Protein AF-A0A441YGI6-F1 (afdb_monomer)

Mean predicted aligned error: 10.47 Å

Foldseek 3Di:
DPVVVCVVPVVVVVVVVVVVVVVVVCVVVVVVVVVVVVVVPFDFPVNVVVVCVVPPFAEDEDEAEAEDPDPRTDGPVNVVCCVPVVYDYPHYHYHD

Sequence (96 aa):
ANIVKVFEGGWASLAIAAVIVMTMWTWIRGTRYLFDKTRRNEIPLDSLAGNLLKRKPQLMSGTAVFLTSDPASAPTALMHSLKHYKVLHEQNVILS

Structure (mmCIF, N/CA/C/O backbone):
data_AF-A0A441YGI6-F1
#
_entry.id   AF-A0A441YGI6-F1
#
loop_
_atom_site.group_PDB
_atom_site.id
_atom_site.type_symbol
_atom_site.label_atom_id
_atom_site.label_alt_id
_atom_site.label_comp_id
_atom_site.label_asym_id
_atom_site.label_entity_id
_atom_site.label_seq_id
_atom_site.pdbx_PDB_ins_code
_atom_site.Cartn_x
_atom_site.Cartn_y
_atom_site.Cartn_z
_atom_site.occupancy
_atom_site.B_iso_or_equiv
_atom_site.auth_seq_id
_atom_site.auth_comp_id
_atom_site.auth_asym_id
_atom_site.auth_atom_id
_atom_site.pdbx_PDB_model_num
ATOM 1 N N . ALA A 1 1 ? 13.999 -8.750 -48.214 1.00 51.28 1 ALA A N 1
ATOM 2 C CA . ALA A 1 1 ? 14.323 -7.370 -48.641 1.00 51.28 1 ALA A CA 1
ATOM 3 C C . ALA A 1 1 ? 14.347 -6.341 -47.492 1.00 51.28 1 ALA A C 1
ATOM 5 O O . ALA A 1 1 ? 15.213 -5.483 -47.521 1.00 51.28 1 ALA A O 1
ATOM 6 N N . ASN A 1 2 ? 13.487 -6.412 -46.460 1.00 55.88 2 ASN A N 1
ATOM 7 C CA . ASN A 1 2 ? 13.444 -5.386 -45.389 1.00 55.88 2 ASN A CA 1
ATOM 8 C C . ASN A 1 2 ? 14.552 -5.467 -44.315 1.00 55.88 2 ASN A C 1
ATOM 10 O O . ASN A 1 2 ? 14.820 -4.472 -43.656 1.00 55.88 2 ASN A O 1
ATOM 14 N N . ILE A 1 3 ? 15.212 -6.619 -44.145 1.00 61.34 3 ILE A N 1
ATOM 15 C CA . ILE A 1 3 ? 16.261 -6.820 -43.123 1.00 61.34 3 ILE A CA 1
ATOM 16 C C . ILE A 1 3 ? 17.564 -6.064 -43.433 1.00 61.34 3 ILE A C 1
ATOM 18 O O . ILE A 1 3 ? 18.263 -5.651 -42.516 1.00 61.34 3 ILE A O 1
ATOM 22 N N . VAL A 1 4 ? 17.886 -5.833 -44.710 1.00 61.19 4 VAL A N 1
ATOM 23 C CA . VAL A 1 4 ? 19.177 -5.241 -45.111 1.00 61.19 4 VAL A CA 1
ATOM 24 C C . VAL A 1 4 ? 19.205 -3.721 -44.870 1.00 61.19 4 VAL A C 1
ATOM 26 O O . VAL A 1 4 ? 20.206 -3.193 -44.399 1.00 61.19 4 VAL A O 1
ATOM 29 N N . LYS A 1 5 ? 18.064 -3.031 -45.031 1.00 56.88 5 LYS A N 1
ATOM 30 C CA . LYS A 1 5 ? 17.909 -1.591 -44.720 1.00 56.88 5 LYS A CA 1
ATOM 31 C C . LYS A 1 5 ? 18.056 -1.251 -43.234 1.00 56.88 5 LYS A C 1
ATOM 33 O O . LYS A 1 5 ? 18.352 -0.112 -42.882 1.00 56.88 5 LYS A O 1
ATOM 38 N N . VAL A 1 6 ? 17.843 -2.227 -42.353 1.00 59.62 6 VAL A N 1
ATOM 39 C CA . VAL A 1 6 ? 18.051 -2.044 -40.912 1.00 59.62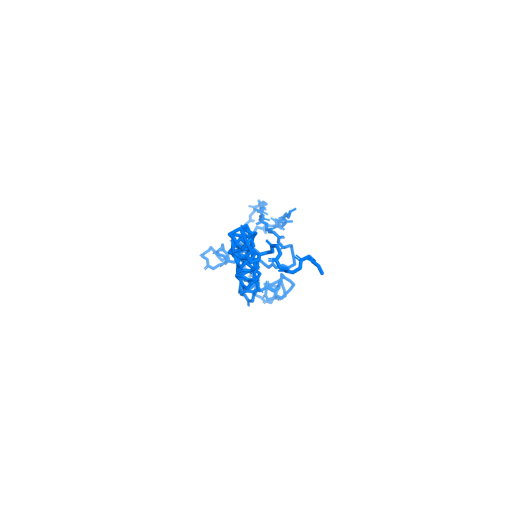 6 VAL A CA 1
ATOM 40 C C . VAL A 1 6 ? 19.537 -1.833 -40.610 1.00 59.62 6 VAL A C 1
ATOM 42 O O . VAL A 1 6 ? 19.875 -0.971 -39.802 1.00 59.62 6 VAL A O 1
ATOM 45 N N . PHE A 1 7 ? 20.419 -2.555 -41.305 1.00 62.25 7 PHE A N 1
ATOM 46 C CA . PHE A 1 7 ? 21.869 -2.431 -41.146 1.00 62.25 7 PHE A CA 1
ATOM 47 C C . PHE A 1 7 ? 22.434 -1.146 -41.767 1.00 62.25 7 PHE A C 1
ATOM 49 O O . PHE A 1 7 ? 23.367 -0.572 -41.218 1.00 62.25 7 PHE A O 1
ATOM 56 N N . GLU A 1 8 ? 21.836 -0.650 -42.854 1.00 65.94 8 GLU A N 1
ATOM 57 C CA . GLU A 1 8 ? 22.298 0.559 -43.559 1.00 65.94 8 GLU A CA 1
ATOM 58 C C . GLU A 1 8 ? 21.941 1.886 -42.856 1.00 65.94 8 GLU A C 1
ATOM 60 O O . GLU A 1 8 ? 22.411 2.942 -43.271 1.00 65.94 8 GLU A O 1
ATOM 65 N N . GLY A 1 9 ? 21.153 1.863 -41.772 1.00 68.38 9 GLY A N 1
ATOM 66 C CA . GLY A 1 9 ? 20.867 3.080 -40.993 1.00 68.38 9 GLY A CA 1
ATOM 67 C C . GLY A 1 9 ? 19.714 2.996 -39.989 1.00 68.38 9 GLY A C 1
ATOM 68 O O . GLY A 1 9 ? 19.600 3.853 -39.117 1.00 68.38 9 GLY A O 1
ATOM 69 N N . GLY A 1 10 ? 18.876 1.955 -40.053 1.00 75.69 10 GLY A N 1
ATOM 70 C CA . GL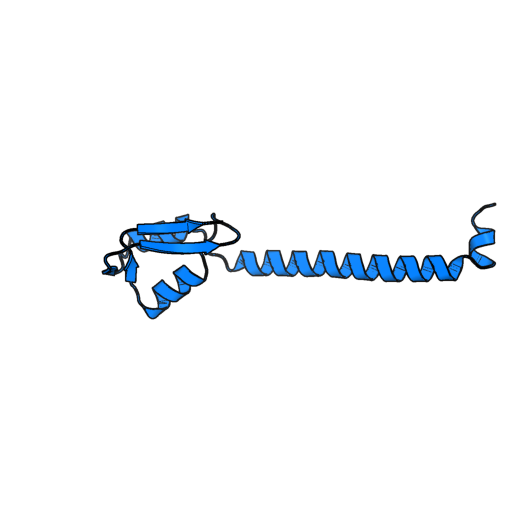Y A 1 10 ? 17.747 1.767 -39.127 1.00 75.69 10 GLY A CA 1
ATOM 71 C C . GLY A 1 10 ? 18.117 1.236 -37.733 1.00 75.69 10 GLY A C 1
ATOM 72 O O . GLY A 1 10 ? 17.261 1.180 -36.848 1.00 75.69 10 GLY A O 1
ATOM 73 N N . TRP A 1 11 ? 19.372 0.835 -37.518 1.00 82.56 11 TRP A N 1
ATOM 74 C CA . TRP A 1 11 ? 19.821 0.185 -36.284 1.00 82.56 11 TRP A CA 1
ATOM 75 C C . TRP A 1 11 ? 19.749 1.103 -35.054 1.00 82.56 11 TRP A C 1
ATOM 77 O O . TRP A 1 11 ? 19.441 0.627 -33.963 1.00 82.56 11 TRP A O 1
ATOM 87 N N . ALA A 1 12 ? 19.962 2.415 -35.217 1.00 82.56 12 ALA A N 1
ATOM 88 C CA . ALA A 1 12 ? 19.921 3.374 -34.112 1.00 82.56 12 ALA A CA 1
ATOM 89 C C . ALA A 1 12 ? 18.511 3.492 -33.508 1.00 82.56 12 ALA A C 1
ATOM 91 O O . ALA A 1 12 ? 18.343 3.435 -32.291 1.00 82.56 12 ALA A O 1
ATOM 92 N N . SER A 1 13 ? 17.476 3.577 -34.351 1.00 86.62 13 SER A N 1
ATOM 93 C CA . SER A 1 13 ? 16.079 3.616 -33.900 1.00 86.62 13 SER A CA 1
ATOM 94 C C . SER A 1 13 ? 15.670 2.325 -33.186 1.00 86.62 13 SER A C 1
ATOM 96 O O . SER A 1 13 ? 14.971 2.375 -32.176 1.00 86.62 13 SER A O 1
ATOM 98 N N . LEU A 1 14 ? 16.146 1.170 -33.664 1.00 87.62 14 LEU A N 1
ATOM 99 C CA . LEU A 1 14 ? 15.931 -0.127 -33.014 1.00 87.62 14 LEU A CA 1
ATOM 100 C C . LEU A 1 14 ? 16.649 -0.233 -31.668 1.00 87.62 14 LEU A C 1
ATOM 102 O O . LEU A 1 14 ? 16.064 -0.744 -30.716 1.00 87.62 14 LEU A O 1
ATOM 106 N N . ALA A 1 15 ? 17.878 0.275 -31.565 1.00 89.25 15 ALA A N 1
ATOM 107 C CA . ALA A 1 15 ? 18.614 0.311 -30.305 1.00 89.25 15 ALA A CA 1
ATOM 108 C C . ALA A 1 15 ? 17.886 1.172 -29.262 1.00 89.25 15 ALA A C 1
ATOM 110 O O . ALA A 1 15 ? 17.687 0.734 -28.130 1.00 89.25 15 ALA A O 1
ATOM 111 N N . ILE A 1 16 ? 17.408 2.357 -29.655 1.00 91.06 16 ILE A N 1
ATOM 112 C CA . ILE A 1 16 ? 16.627 3.239 -28.775 1.00 91.06 16 ILE A CA 1
ATOM 113 C C . ILE A 1 16 ? 15.326 2.554 -28.342 1.00 91.06 16 ILE A C 1
ATOM 115 O O . ILE A 1 16 ? 15.012 2.527 -27.151 1.00 91.06 16 ILE A O 1
ATOM 119 N N . ALA A 1 17 ? 14.596 1.945 -29.280 1.00 91.94 17 ALA A N 1
ATOM 120 C CA . ALA A 1 17 ? 13.383 1.199 -28.963 1.00 91.94 17 ALA A CA 1
ATOM 121 C C . ALA A 1 17 ? 13.663 0.049 -27.980 1.00 91.94 17 ALA A C 1
ATOM 123 O O . ALA A 1 17 ? 12.931 -0.114 -27.006 1.00 91.94 17 ALA A O 1
ATOM 124 N N . ALA A 1 18 ? 14.749 -0.703 -28.179 1.00 94.00 18 ALA A N 1
ATOM 125 C CA . ALA A 1 18 ? 15.144 -1.791 -27.289 1.00 94.00 18 ALA A CA 1
ATOM 126 C C . ALA A 1 18 ? 15.467 -1.293 -25.873 1.00 94.00 18 ALA A C 1
ATOM 128 O O . ALA A 1 18 ? 15.028 -1.906 -24.902 1.00 94.00 18 ALA A O 1
ATOM 129 N N . VAL A 1 19 ? 16.171 -0.165 -25.739 1.00 95.94 19 VAL A N 1
ATOM 130 C CA . VAL A 1 19 ? 16.485 0.442 -24.433 1.00 95.94 19 VAL A CA 1
ATOM 131 C C . VAL A 1 19 ? 15.216 0.902 -23.716 1.00 95.94 19 VAL A C 1
ATOM 133 O O . VAL A 1 19 ? 15.045 0.621 -22.527 1.00 95.94 19 VAL A O 1
ATOM 136 N N . ILE A 1 20 ? 14.297 1.560 -24.425 1.00 96.06 20 ILE A N 1
ATOM 137 C CA . ILE A 1 20 ? 13.017 2.002 -23.851 1.00 96.06 20 ILE A CA 1
ATOM 138 C C . ILE A 1 20 ? 12.192 0.794 -23.398 1.00 96.06 20 ILE A C 1
ATOM 140 O O . ILE A 1 20 ? 11.713 0.767 -22.263 1.00 96.06 20 ILE A O 1
ATOM 144 N N . VAL A 1 21 ? 12.072 -0.233 -24.245 1.00 95.88 21 VAL A N 1
ATOM 145 C CA . VAL A 1 21 ? 11.339 -1.465 -23.918 1.00 95.88 21 VAL A CA 1
ATOM 146 C C . VAL A 1 21 ? 11.971 -2.175 -22.726 1.00 95.88 21 VAL A C 1
ATOM 148 O O . VAL A 1 21 ? 11.255 -2.575 -21.812 1.00 95.88 21 VAL A O 1
ATOM 151 N N . MET A 1 22 ? 13.299 -2.290 -22.682 1.00 96.25 22 MET A N 1
ATOM 152 C CA . MET A 1 22 ? 14.011 -2.899 -21.558 1.00 96.25 22 MET A CA 1
ATOM 153 C C . MET A 1 22 ? 13.776 -2.118 -20.260 1.00 96.25 22 MET A C 1
ATOM 155 O O . MET A 1 22 ? 13.539 -2.718 -19.210 1.00 96.25 22 MET A O 1
ATOM 159 N N . THR A 1 23 ? 13.764 -0.787 -20.335 1.00 96.19 23 THR A N 1
ATOM 160 C CA . THR A 1 23 ? 13.497 0.090 -19.189 1.00 96.19 23 THR A CA 1
ATOM 161 C C . THR A 1 23 ? 12.065 -0.076 -18.686 1.00 96.19 23 THR A C 1
ATOM 163 O O . THR A 1 23 ? 11.864 -0.341 -17.501 1.00 96.19 23 THR A O 1
ATOM 166 N N . MET A 1 24 ? 11.065 -0.010 -19.574 1.00 95.44 24 MET A N 1
ATOM 167 C CA . MET A 1 24 ? 9.662 -0.247 -19.210 1.00 95.44 24 MET A CA 1
ATOM 168 C C . MET A 1 24 ? 9.451 -1.652 -18.651 1.00 95.44 24 MET A C 1
ATOM 170 O O . MET A 1 24 ? 8.759 -1.815 -17.647 1.00 95.44 24 MET A O 1
ATOM 174 N N . TRP A 1 25 ? 10.058 -2.670 -19.261 1.00 95.38 25 TRP A N 1
ATOM 175 C CA . TRP A 1 25 ? 9.919 -4.047 -18.800 1.00 95.38 25 TRP A CA 1
ATOM 176 C C . TRP A 1 25 ? 10.507 -4.231 -17.399 1.00 95.38 25 TRP A C 1
ATOM 178 O O . TRP A 1 25 ? 9.875 -4.848 -16.537 1.00 95.38 25 TRP A O 1
ATOM 188 N N . THR A 1 26 ? 11.672 -3.629 -17.150 1.00 94.00 26 THR A N 1
ATOM 189 C CA . THR A 1 26 ? 12.309 -3.619 -15.829 1.00 94.00 26 THR A CA 1
ATOM 190 C C . THR A 1 26 ? 11.438 -2.887 -14.811 1.00 94.00 26 THR A C 1
ATOM 192 O O . THR A 1 26 ? 11.209 -3.409 -13.720 1.00 94.00 26 THR A O 1
ATOM 195 N N . TRP A 1 27 ? 10.882 -1.728 -15.177 1.00 92.88 27 TRP A N 1
ATOM 196 C CA . TRP A 1 27 ? 10.006 -0.939 -14.310 1.00 92.88 27 TRP A CA 1
ATOM 197 C C . TRP A 1 27 ? 8.737 -1.703 -13.923 1.00 92.88 27 TRP A C 1
ATOM 199 O O . TRP A 1 27 ? 8.451 -1.852 -12.739 1.00 92.88 27 TRP A O 1
ATOM 209 N N . ILE A 1 28 ? 8.007 -2.251 -14.899 1.00 89.06 28 ILE A N 1
ATOM 210 C CA . ILE A 1 28 ? 6.759 -2.998 -14.668 1.00 89.06 28 ILE A CA 1
ATOM 211 C C . ILE A 1 28 ? 7.014 -4.236 -13.801 1.00 89.06 28 ILE A C 1
ATOM 213 O O . ILE A 1 28 ? 6.237 -4.550 -12.897 1.00 89.06 28 ILE A O 1
ATOM 217 N N . ARG A 1 29 ? 8.114 -4.954 -14.053 1.00 88.62 29 ARG A N 1
ATOM 218 C CA . ARG A 1 29 ? 8.470 -6.134 -13.259 1.00 88.62 29 ARG A CA 1
ATOM 219 C C . ARG A 1 29 ? 8.859 -5.753 -11.829 1.00 88.62 29 ARG A C 1
ATOM 221 O O . ARG A 1 29 ? 8.451 -6.436 -10.891 1.00 88.62 29 ARG A O 1
ATOM 228 N N . GLY A 1 30 ? 9.617 -4.669 -11.669 1.00 87.94 30 GLY A N 1
ATOM 229 C CA . GLY A 1 30 ? 10.043 -4.152 -10.371 1.00 87.94 30 GLY A CA 1
ATOM 230 C C . GLY A 1 30 ? 8.873 -3.664 -9.519 1.00 87.94 30 GLY A C 1
ATOM 231 O O . GLY A 1 30 ? 8.760 -4.060 -8.359 1.00 87.94 30 GLY A O 1
ATOM 232 N N . THR A 1 31 ? 7.960 -2.877 -10.094 1.00 84.38 31 THR A N 1
ATOM 233 C CA . THR A 1 31 ? 6.773 -2.385 -9.377 1.00 84.38 31 THR A CA 1
ATOM 234 C C . THR A 1 31 ? 5.858 -3.528 -8.963 1.00 84.38 31 THR A C 1
ATOM 236 O O . THR A 1 31 ? 5.413 -3.556 -7.818 1.00 84.38 31 THR A O 1
ATOM 239 N N . ARG A 1 32 ? 5.643 -4.525 -9.831 1.00 81.06 32 ARG A N 1
ATOM 240 C CA . ARG A 1 32 ? 4.854 -5.716 -9.487 1.00 81.06 32 ARG A CA 1
ATOM 241 C C . ARG A 1 32 ? 5.469 -6.505 -8.332 1.00 81.06 32 ARG A C 1
ATOM 243 O O . ARG A 1 32 ? 4.757 -6.897 -7.415 1.00 81.06 32 ARG A O 1
ATOM 250 N N . TYR A 1 33 ? 6.788 -6.694 -8.350 1.00 80.12 33 TYR A N 1
ATOM 251 C CA . TYR A 1 33 ? 7.493 -7.370 -7.263 1.00 80.12 33 TYR A CA 1
ATOM 252 C C . TYR A 1 33 ? 7.393 -6.599 -5.941 1.00 80.12 33 TYR A C 1
ATOM 254 O O . TYR A 1 33 ? 7.173 -7.207 -4.894 1.00 80.12 33 TYR A O 1
ATOM 262 N N . LEU A 1 34 ? 7.508 -5.267 -5.981 1.00 74.31 34 LEU A N 1
ATOM 263 C CA . LEU A 1 34 ? 7.343 -4.427 -4.797 1.00 74.31 34 LEU A CA 1
ATOM 264 C C . LEU A 1 34 ? 5.913 -4.516 -4.244 1.00 74.31 34 LEU A C 1
ATOM 266 O O . LEU A 1 34 ? 5.747 -4.716 -3.045 1.00 74.31 34 LEU A O 1
ATOM 270 N N . PHE A 1 35 ? 4.897 -4.461 -5.109 1.00 69.88 35 PHE A N 1
ATOM 271 C CA . PHE A 1 35 ? 3.493 -4.641 -4.724 1.00 69.88 35 PHE A CA 1
ATOM 272 C C . PHE A 1 35 ? 3.235 -6.001 -4.063 1.00 69.88 35 PHE A C 1
ATOM 274 O O . PHE A 1 35 ? 2.631 -6.061 -2.991 1.00 69.88 35 PHE A O 1
ATOM 281 N N . ASP A 1 36 ? 3.731 -7.091 -4.652 1.00 68.12 36 ASP A N 1
ATOM 282 C CA . ASP A 1 36 ? 3.572 -8.435 -4.085 1.00 68.12 36 ASP A CA 1
ATOM 283 C C . ASP A 1 36 ? 4.337 -8.602 -2.759 1.00 68.12 36 ASP A C 1
ATOM 285 O O . ASP A 1 36 ? 3.894 -9.333 -1.866 1.00 68.12 36 ASP A O 1
ATOM 289 N N . LYS A 1 37 ? 5.477 -7.917 -2.593 1.00 60.72 37 LYS A N 1
ATOM 290 C CA . LYS A 1 37 ? 6.236 -7.917 -1.334 1.00 60.72 37 LYS A CA 1
ATOM 291 C C . LYS A 1 3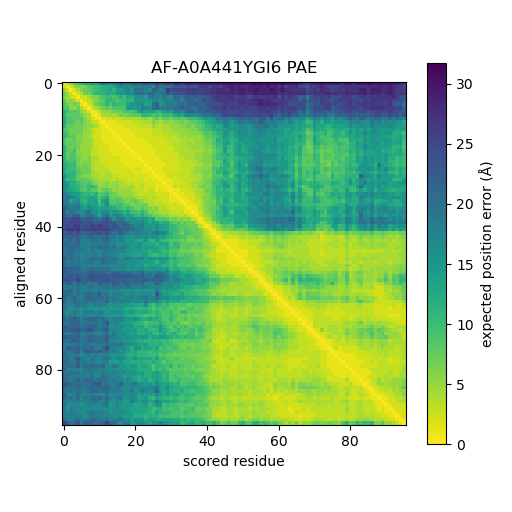7 ? 5.516 -7.134 -0.236 1.00 60.72 37 LYS A C 1
ATOM 293 O O . LYS A 1 37 ? 5.505 -7.604 0.900 1.00 60.72 37 LYS A O 1
ATOM 298 N N . THR A 1 38 ? 4.898 -6.002 -0.570 1.00 62.44 38 THR A N 1
ATOM 299 C CA . THR A 1 38 ? 4.078 -5.213 0.361 1.00 62.44 38 THR A CA 1
ATOM 300 C C . THR A 1 38 ? 2.862 -6.019 0.829 1.00 62.44 38 THR A C 1
ATOM 302 O O . THR A 1 38 ? 2.679 -6.170 2.036 1.00 62.44 38 THR A O 1
ATOM 305 N N . ARG A 1 39 ? 2.146 -6.687 -0.091 1.00 59.69 39 ARG A N 1
ATOM 306 C CA . ARG A 1 39 ? 0.995 -7.558 0.233 1.00 59.69 39 ARG A CA 1
ATOM 307 C C . ARG A 1 39 ? 1.331 -8.743 1.134 1.00 59.69 39 ARG A C 1
ATOM 309 O O . ARG A 1 39 ? 0.504 -9.156 1.936 1.00 59.69 39 ARG A O 1
ATOM 316 N N . ARG A 1 40 ? 2.544 -9.302 1.057 1.00 53.53 40 ARG A N 1
ATOM 317 C CA . ARG A 1 40 ? 2.944 -10.433 1.923 1.00 53.53 40 ARG A CA 1
ATOM 318 C C . ARG A 1 40 ? 3.032 -10.085 3.412 1.00 53.53 40 ARG A C 1
ATOM 320 O O . ARG A 1 40 ? 3.046 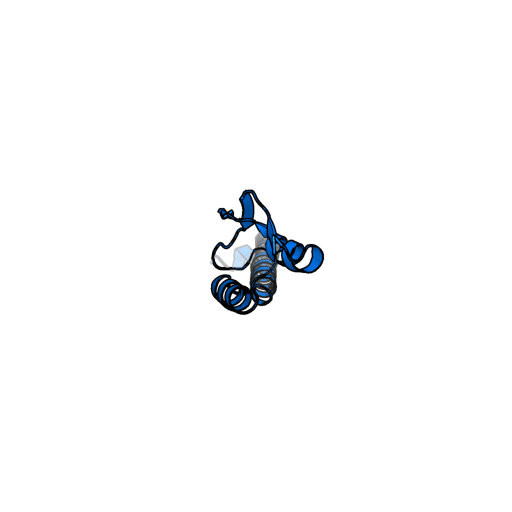-11.009 4.222 1.00 53.53 40 ARG A O 1
ATOM 327 N N . ASN A 1 41 ? 3.090 -8.803 3.768 1.00 57.41 41 ASN A N 1
ATOM 328 C CA . ASN A 1 41 ? 3.078 -8.351 5.160 1.00 57.41 41 ASN A CA 1
ATOM 329 C C . ASN A 1 41 ? 1.681 -7.937 5.646 1.00 57.41 41 ASN A C 1
ATOM 331 O O . ASN A 1 41 ? 1.532 -7.558 6.808 1.00 57.41 41 ASN A O 1
ATOM 335 N N . GLU A 1 42 ? 0.669 -7.989 4.784 1.00 63.88 42 GLU A N 1
ATOM 336 C CA . GLU A 1 42 ? -0.676 -7.549 5.122 1.00 63.88 42 GLU A CA 1
ATOM 337 C C . GLU A 1 42 ? -1.438 -8.691 5.799 1.00 63.88 42 GLU A C 1
ATOM 339 O O . GLU A 1 42 ? -1.624 -9.779 5.251 1.00 63.88 42 GLU A O 1
ATOM 344 N N . ILE A 1 43 ? -1.841 -8.460 7.047 1.00 74.00 43 ILE A N 1
ATOM 345 C CA . ILE A 1 43 ? -2.669 -9.400 7.799 1.00 74.00 43 ILE A CA 1
ATOM 346 C C . ILE A 1 43 ? -4.094 -9.302 7.238 1.00 74.00 43 ILE A C 1
ATOM 348 O O . ILE A 1 43 ? -4.622 -8.189 7.183 1.00 74.00 43 ILE A O 1
ATOM 352 N N . PRO A 1 44 ? -4.749 -10.419 6.866 1.00 83.06 44 PRO A N 1
ATOM 353 C CA . PRO A 1 44 ? -6.139 -10.389 6.427 1.00 83.06 44 PRO A CA 1
ATOM 354 C C . PRO A 1 44 ? -7.025 -9.765 7.502 1.00 83.06 44 PRO A C 1
ATOM 356 O O . PRO A 1 44 ? -6.918 -10.132 8.682 1.00 83.06 44 PRO A O 1
ATOM 359 N N . LEU A 1 45 ? -7.907 -8.849 7.106 1.00 84.00 45 LEU A N 1
ATOM 360 C CA . LEU A 1 45 ? -8.757 -8.125 8.048 1.00 84.00 45 LEU A CA 1
ATOM 361 C C . LEU A 1 45 ? -9.627 -9.083 8.879 1.00 84.00 45 LEU A C 1
ATOM 363 O O . LEU A 1 45 ? -9.730 -8.909 10.091 1.00 84.00 45 LEU A O 1
ATOM 367 N N . ASP A 1 46 ? -10.156 -10.144 8.264 1.00 84.44 46 ASP A N 1
ATOM 368 C CA . ASP A 1 46 ? -10.952 -11.176 8.946 1.00 84.44 46 ASP A CA 1
ATOM 369 C C . ASP A 1 46 ? -10.168 -11.896 10.049 1.00 84.44 46 ASP A C 1
ATOM 371 O O . ASP A 1 46 ? -10.674 -12.144 11.147 1.00 84.44 46 ASP A O 1
ATOM 375 N N . SER A 1 47 ? -8.896 -12.202 9.782 1.00 84.00 47 SER A N 1
ATOM 376 C CA . SER A 1 47 ? -8.010 -12.827 10.766 1.00 84.00 47 SER A CA 1
ATOM 377 C C . SER A 1 47 ? -7.744 -11.876 11.933 1.00 84.00 47 SER A C 1
ATOM 379 O O . SER A 1 47 ? -7.804 -12.276 13.100 1.00 84.00 47 SER A O 1
ATOM 381 N N . LEU A 1 48 ? -7.500 -10.593 11.643 1.00 84.88 48 LEU A N 1
ATOM 382 C CA . LEU A 1 48 ? -7.337 -9.573 12.677 1.00 84.88 48 LEU A CA 1
ATOM 383 C C . LEU A 1 48 ? -8.618 -9.423 13.512 1.00 84.88 48 LEU A C 1
ATOM 385 O O . LEU A 1 48 ? -8.539 -9.457 14.740 1.00 84.88 48 LEU A O 1
ATOM 389 N N . ALA A 1 49 ? -9.788 -9.338 12.877 1.00 84.94 49 ALA A N 1
ATOM 390 C CA . ALA A 1 49 ? -11.081 -9.249 13.551 1.00 84.94 49 ALA A CA 1
ATOM 391 C C . ALA A 1 49 ? -11.326 -10.456 14.471 1.00 84.94 49 ALA A C 1
ATOM 393 O O . ALA A 1 49 ? -11.671 -10.283 15.642 1.00 84.94 49 ALA A O 1
ATOM 394 N N . GLY A 1 50 ? -11.049 -11.675 13.996 1.00 85.50 50 GLY A N 1
ATOM 395 C CA . GLY A 1 50 ? -11.132 -12.890 14.809 1.00 85.50 50 GLY A CA 1
ATOM 396 C C . GLY A 1 50 ? -10.212 -12.861 16.036 1.00 85.50 50 GLY A C 1
ATOM 397 O O . GLY A 1 50 ? -10.609 -13.281 17.125 1.00 85.50 50 GLY A O 1
ATOM 398 N N . ASN A 1 51 ? -8.996 -12.326 15.901 1.00 85.38 51 ASN A N 1
ATOM 399 C CA . ASN A 1 51 ? -8.065 -12.173 17.024 1.00 85.38 51 ASN A CA 1
ATOM 400 C C . ASN A 1 51 ? -8.521 -11.099 18.027 1.00 85.38 51 ASN A C 1
ATOM 402 O O . ASN A 1 51 ? -8.433 -11.313 19.240 1.00 85.38 51 ASN A O 1
ATOM 406 N N . LEU A 1 52 ? -9.058 -9.980 17.539 1.00 85.50 52 LEU A N 1
ATOM 407 C CA . LEU A 1 52 ? -9.606 -8.900 18.365 1.00 85.50 52 LEU A CA 1
ATOM 408 C C . LEU A 1 52 ? -10.875 -9.326 19.115 1.00 85.50 52 LEU A C 1
ATOM 410 O O . LEU A 1 52 ? -11.094 -8.893 20.243 1.00 85.50 52 LEU A O 1
ATOM 414 N N . LEU A 1 53 ? -11.683 -10.222 18.543 1.00 83.12 53 LEU A N 1
ATOM 415 C CA . LEU A 1 53 ? -12.834 -10.813 19.234 1.00 83.12 53 LEU A CA 1
ATOM 416 C C . LEU A 1 53 ? -12.409 -11.704 20.411 1.00 83.12 53 LEU A C 1
ATOM 418 O O . LEU A 1 53 ? -13.091 -11.718 21.435 1.00 83.12 53 LEU A O 1
ATOM 422 N N . LYS A 1 54 ? -11.276 -12.412 20.293 1.00 84.88 54 LYS A N 1
ATOM 423 C CA . LYS A 1 54 ? -10.723 -13.259 21.369 1.00 84.88 54 LYS A CA 1
ATOM 424 C C . LYS A 1 54 ? -10.099 -12.443 22.500 1.00 84.88 54 LYS A C 1
ATOM 426 O O . LYS A 1 54 ? -10.232 -12.807 23.665 1.00 84.88 54 LYS A O 1
ATOM 431 N N . ARG A 1 55 ? -9.399 -11.355 22.170 1.00 80.38 55 ARG A N 1
ATOM 432 C CA . ARG A 1 55 ? -8.842 -10.398 23.137 1.00 80.38 55 ARG A CA 1
ATOM 433 C C . ARG A 1 55 ? -9.344 -9.004 22.805 1.00 80.38 55 ARG A C 1
ATOM 435 O O . ARG A 1 55 ? -8.661 -8.262 22.103 1.00 80.38 55 ARG A O 1
ATOM 442 N N . LYS A 1 56 ? -10.521 -8.664 23.333 1.00 78.50 56 LYS A N 1
ATOM 443 C CA . LYS A 1 56 ? -11.130 -7.348 23.128 1.00 78.50 56 LYS A CA 1
ATOM 444 C C . LYS A 1 56 ? -10.245 -6.249 23.728 1.00 78.50 56 LYS A C 1
ATOM 446 O O . LYS A 1 56 ? -10.032 -6.258 24.942 1.00 78.50 56 LYS A O 1
ATOM 451 N N . PRO A 1 57 ? -9.723 -5.320 22.910 1.00 81.12 57 PRO A N 1
ATOM 452 C CA . PRO A 1 57 ? -9.047 -4.129 23.409 1.00 81.12 57 PRO A CA 1
ATOM 453 C C . PRO A 1 57 ? -10.050 -3.180 24.067 1.00 81.12 57 PRO A C 1
ATOM 455 O O . PRO A 1 57 ? -11.264 -3.369 23.961 1.00 81.12 57 PRO A O 1
ATOM 458 N N . GLN A 1 58 ? -9.549 -2.146 24.739 1.00 85.50 58 GLN A N 1
ATOM 459 C CA . GLN A 1 58 ? -10.426 -1.123 25.302 1.00 85.50 58 GLN A CA 1
ATOM 460 C C . GLN A 1 58 ? -11.143 -0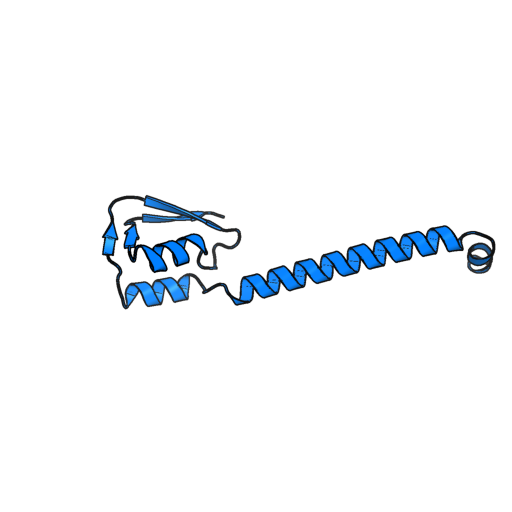.366 24.178 1.00 85.50 58 GLN A C 1
ATOM 462 O O . GLN A 1 58 ? -10.531 -0.034 23.163 1.00 85.50 58 GLN A O 1
ATOM 467 N N . LEU A 1 59 ? -12.440 -0.119 24.354 1.00 88.25 59 LEU A N 1
ATOM 468 C CA . LEU A 1 5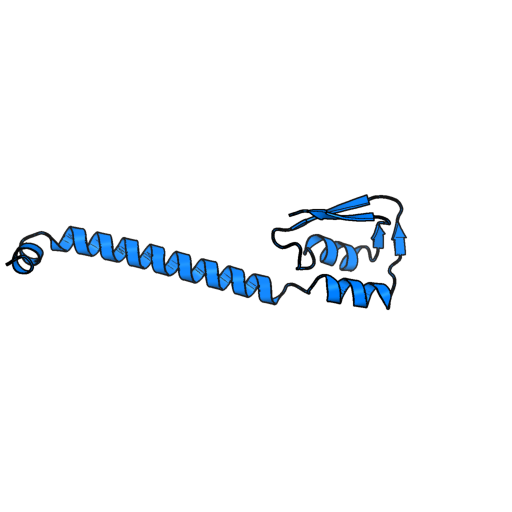9 ? -13.234 0.668 23.417 1.00 88.25 59 LEU A CA 1
ATOM 469 C C . LEU A 1 59 ? -13.246 2.133 23.859 1.00 88.25 59 LEU A C 1
ATOM 471 O O . LEU A 1 59 ? -13.428 2.415 25.042 1.00 88.25 59 LEU A O 1
ATOM 475 N N . MET A 1 60 ? -13.055 3.045 22.911 1.00 86.12 60 MET A N 1
ATOM 476 C CA . MET A 1 60 ? -13.253 4.482 23.087 1.00 86.12 60 MET A CA 1
ATOM 477 C C . MET A 1 60 ? -14.452 4.942 22.265 1.00 86.12 60 MET A C 1
ATOM 479 O O . MET A 1 60 ? -14.692 4.448 21.161 1.00 86.12 60 MET A O 1
ATOM 483 N N . SER A 1 61 ? -15.185 5.914 22.804 1.00 88.06 61 SER A N 1
ATOM 484 C CA . SER A 1 61 ? -16.325 6.507 22.109 1.00 88.06 61 SER A CA 1
ATOM 485 C C . SER A 1 61 ? -15.868 7.260 20.857 1.00 88.06 61 SER A C 1
ATOM 487 O O . SER A 1 61 ? -14.842 7.944 20.873 1.00 88.06 61 SER A O 1
ATOM 489 N N . GLY A 1 62 ? -16.629 7.123 19.770 1.00 89.06 62 GLY A N 1
ATOM 490 C CA . GLY A 1 62 ? -16.380 7.807 18.501 1.00 89.06 62 GLY A CA 1
ATOM 491 C C . GLY A 1 62 ? -16.215 6.869 17.305 1.00 89.06 62 GLY A C 1
ATOM 492 O O . GLY A 1 62 ? -16.383 5.652 17.401 1.00 89.06 62 GLY A O 1
ATOM 493 N N . THR A 1 63 ? -15.893 7.464 16.152 1.00 90.88 63 THR A N 1
ATOM 494 C CA . THR A 1 63 ? -15.700 6.757 14.878 1.00 90.88 63 THR A CA 1
ATOM 495 C C . THR A 1 63 ? -14.292 6.987 14.345 1.00 90.88 63 THR A C 1
ATOM 497 O O . THR A 1 63 ? -13.887 8.130 14.146 1.00 90.88 63 THR A O 1
ATOM 500 N N . ALA A 1 64 ? -13.564 5.909 14.064 1.00 90.00 64 ALA A N 1
ATOM 501 C CA . ALA A 1 64 ? -12.306 5.963 13.330 1.00 90.00 64 ALA A CA 1
ATOM 502 C C . ALA A 1 64 ? -12.527 5.561 11.872 1.00 90.00 64 ALA A C 1
ATOM 504 O O . ALA A 1 64 ? -13.193 4.568 11.587 1.00 90.00 64 ALA A O 1
ATOM 505 N N . VAL A 1 65 ? -11.940 6.319 10.948 1.00 90.00 65 VAL A N 1
ATOM 506 C CA . VAL A 1 65 ? -11.991 6.033 9.512 1.00 90.00 65 VAL A CA 1
ATOM 507 C C . VAL A 1 65 ? -10.575 5.750 9.026 1.00 90.00 65 VAL A C 1
ATOM 509 O O . VAL A 1 65 ? -9.684 6.583 9.188 1.00 90.00 65 VAL A O 1
ATOM 512 N N . PHE A 1 66 ? -10.362 4.572 8.445 1.00 89.00 66 PHE A N 1
ATOM 513 C CA . PHE A 1 66 ? -9.075 4.137 7.910 1.00 89.00 66 PHE A CA 1
ATOM 514 C C . PHE A 1 66 ? -9.166 3.994 6.392 1.00 89.00 66 PHE A C 1
ATOM 516 O O . PHE A 1 66 ? -10.011 3.263 5.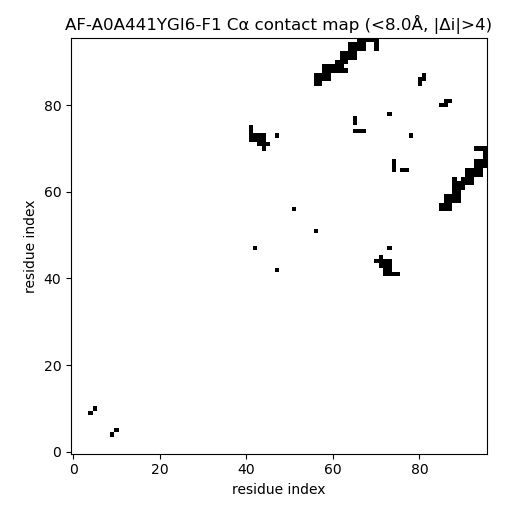883 1.00 89.00 66 PHE A O 1
ATOM 523 N N . LEU A 1 67 ? -8.279 4.682 5.676 1.00 87.19 67 LEU A N 1
ATOM 524 C CA . LEU A 1 67 ? -8.176 4.610 4.219 1.00 87.19 67 LEU A CA 1
ATOM 525 C C . LEU A 1 67 ? -7.146 3.548 3.820 1.00 87.19 67 LEU A C 1
ATOM 527 O O . LEU A 1 67 ? -6.043 3.525 4.371 1.00 87.19 67 LEU A O 1
ATOM 531 N N . THR A 1 68 ? -7.493 2.678 2.874 1.00 84.38 68 THR A N 1
ATOM 532 C CA . THR A 1 68 ? -6.620 1.603 2.378 1.00 84.38 68 THR A CA 1
ATOM 533 C C . THR A 1 68 ? -6.863 1.340 0.897 1.00 84.38 68 THR A C 1
ATOM 535 O O . THR A 1 68 ? -7.993 1.368 0.440 1.00 84.38 68 THR A O 1
ATOM 538 N N . SER A 1 69 ? -5.810 1.037 0.137 1.00 80.94 69 SER A N 1
ATOM 539 C CA . SER A 1 69 ? -5.950 0.631 -1.270 1.00 80.94 69 SER A CA 1
ATOM 540 C C . SER A 1 69 ? -6.539 -0.774 -1.441 1.00 80.94 69 SER A C 1
ATOM 542 O O . SER A 1 69 ? -7.023 -1.096 -2.521 1.00 80.94 69 SER A O 1
ATOM 544 N N . ASP A 1 70 ? -6.485 -1.605 -0.397 1.00 82.56 70 ASP A N 1
ATOM 545 C CA . ASP A 1 70 ? -7.073 -2.946 -0.370 1.00 82.56 70 ASP A CA 1
ATOM 546 C C . ASP A 1 70 ? -7.956 -3.091 0.884 1.00 82.56 70 ASP A C 1
ATOM 548 O O . ASP A 1 70 ? -7.424 -3.071 2.001 1.00 82.56 70 ASP A O 1
ATOM 552 N N . PRO A 1 71 ? -9.290 -3.205 0.738 1.00 80.06 71 PRO A N 1
ATOM 553 C CA . PRO A 1 71 ? -10.206 -3.350 1.867 1.00 80.06 71 PRO A CA 1
ATOM 554 C C . PRO A 1 71 ? -10.182 -4.748 2.508 1.00 80.06 71 PRO A C 1
ATOM 556 O O . PRO A 1 71 ? -10.681 -4.902 3.623 1.00 80.06 71 PRO A O 1
ATOM 559 N N . ALA A 1 72 ? -9.616 -5.769 1.849 1.00 82.00 72 ALA A N 1
ATOM 560 C CA . ALA A 1 72 ? -9.505 -7.121 2.412 1.00 82.00 72 ALA A CA 1
ATOM 561 C C . ALA A 1 72 ? -8.316 -7.264 3.384 1.00 82.00 72 ALA A C 1
ATOM 563 O O . ALA A 1 72 ? -8.286 -8.160 4.239 1.00 82.00 72 ALA A O 1
ATOM 564 N N . SER A 1 73 ? -7.343 -6.362 3.276 1.00 83.56 73 SER A N 1
ATOM 565 C CA . SER A 1 73 ? -6.156 -6.297 4.122 1.00 83.56 73 SER A CA 1
ATOM 566 C C . SER A 1 73 ? -6.353 -5.337 5.294 1.00 83.56 73 SER A C 1
ATOM 568 O O . SER A 1 73 ? -6.935 -4.261 5.156 1.00 83.56 73 SER A O 1
ATOM 570 N N . ALA A 1 74 ? -5.831 -5.692 6.471 1.00 85.44 74 ALA A N 1
ATOM 571 C CA . ALA A 1 74 ? -5.847 -4.798 7.622 1.00 85.44 74 ALA A CA 1
ATOM 572 C C . ALA A 1 74 ? -5.004 -3.535 7.341 1.00 85.44 74 ALA A C 1
ATOM 574 O O . ALA A 1 74 ? -3.801 -3.660 7.083 1.00 85.44 74 ALA A O 1
ATOM 575 N N . PRO A 1 75 ? -5.577 -2.319 7.451 1.00 85.56 75 PRO A N 1
ATOM 576 C CA . PRO A 1 75 ? -4.831 -1.090 7.213 1.00 85.56 75 PRO A CA 1
ATOM 577 C C . PRO A 1 75 ? -3.650 -0.960 8.182 1.00 85.56 75 PRO A C 1
ATOM 579 O O . PRO A 1 75 ? -3.789 -1.155 9.394 1.00 85.56 75 PRO A O 1
ATOM 582 N N . THR A 1 76 ? -2.487 -0.551 7.675 1.00 83.88 76 THR A N 1
ATOM 583 C CA . THR A 1 76 ? -1.277 -0.344 8.494 1.00 83.88 76 THR A CA 1
ATOM 584 C C . THR A 1 76 ? -1.503 0.672 9.616 1.00 83.88 76 THR A C 1
ATOM 586 O O . THR A 1 76 ? -1.010 0.487 10.729 1.00 83.88 76 THR A O 1
ATOM 589 N N . ALA A 1 77 ? -2.313 1.702 9.361 1.00 84.50 77 ALA A N 1
ATOM 590 C CA . ALA A 1 77 ? -2.710 2.699 10.352 1.00 84.50 77 ALA A CA 1
ATOM 591 C C . ALA A 1 77 ? -3.523 2.097 11.515 1.00 84.50 77 ALA A C 1
ATOM 593 O O . ALA A 1 77 ? -3.267 2.438 12.671 1.00 84.50 77 ALA A O 1
ATOM 594 N N . LEU A 1 78 ? -4.440 1.160 11.234 1.00 88.00 78 LEU A N 1
ATOM 595 C CA . LEU A 1 78 ? -5.187 0.427 12.264 1.00 88.00 78 LEU A CA 1
ATOM 596 C C . LEU A 1 78 ? -4.247 -0.464 13.085 1.00 88.00 78 LEU A C 1
ATOM 598 O O . LEU A 1 78 ? -4.328 -0.523 14.309 1.00 88.00 78 LEU A O 1
ATOM 602 N N . MET A 1 79 ? -3.308 -1.141 12.428 1.00 87.94 79 MET A N 1
ATOM 603 C CA . MET A 1 79 ? -2.319 -1.952 13.135 1.00 87.94 79 MET A CA 1
A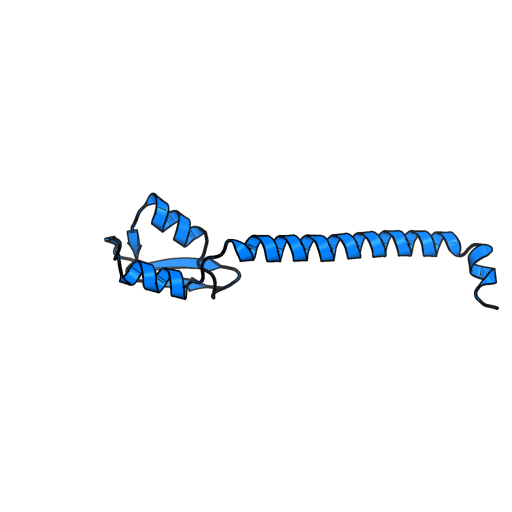TOM 604 C C . MET A 1 79 ? -1.419 -1.122 14.054 1.00 87.94 79 MET A C 1
ATOM 606 O O . MET A 1 79 ? -1.135 -1.526 15.184 1.00 87.94 79 MET A O 1
ATOM 610 N N . HIS A 1 80 ? -0.974 0.043 13.589 1.00 86.19 80 HIS A N 1
ATOM 611 C CA . HIS A 1 80 ? -0.146 0.949 14.375 1.00 86.19 80 HIS A CA 1
ATOM 612 C C . HIS A 1 80 ? -0.915 1.525 15.573 1.00 86.19 80 HIS A C 1
ATOM 614 O O . HIS A 1 80 ? -0.378 1.568 16.684 1.00 86.19 80 HIS A O 1
ATOM 620 N N . SER A 1 81 ? -2.188 1.896 15.382 1.00 86.62 81 SER A N 1
ATOM 621 C CA . SER A 1 81 ? -3.035 2.396 16.469 1.00 86.62 81 SER A CA 1
ATOM 622 C C . SER A 1 81 ? -3.279 1.324 17.534 1.00 86.62 81 SER A C 1
ATOM 624 O O . SER A 1 81 ? -3.105 1.591 18.724 1.00 86.62 81 SER A O 1
ATOM 626 N N . LEU A 1 82 ? -3.562 0.086 17.125 1.00 88.31 82 LEU A N 1
ATOM 627 C CA . LEU A 1 82 ? -3.701 -1.052 18.035 1.00 88.31 82 LEU A CA 1
ATOM 628 C C . LEU A 1 82 ? -2.397 -1.367 18.778 1.00 88.31 82 LEU A C 1
ATOM 630 O O . LEU A 1 82 ? -2.434 -1.694 19.965 1.00 88.31 82 LEU A O 1
ATOM 634 N N . LYS A 1 83 ? -1.240 -1.244 18.116 1.00 86.56 83 LYS A N 1
ATOM 635 C CA . LYS A 1 83 ? 0.071 -1.489 18.735 1.00 86.56 83 LYS A CA 1
ATOM 636 C C . LYS A 1 83 ? 0.404 -0.464 19.822 1.00 86.56 83 LYS A C 1
ATOM 638 O O . LYS A 1 83 ? 0.956 -0.848 20.855 1.00 86.56 83 LYS A O 1
ATOM 643 N N . HIS A 1 84 ? 0.104 0.814 19.595 1.00 85.94 84 HIS A N 1
ATOM 644 C CA . HIS A 1 84 ? 0.483 1.889 20.516 1.00 85.94 84 HIS A CA 1
ATOM 645 C C . HIS A 1 84 ? -0.600 2.247 21.522 1.00 85.94 84 HIS A C 1
ATOM 647 O O . HIS A 1 84 ? -0.321 2.288 22.718 1.00 85.94 84 HIS A O 1
ATOM 653 N N . TYR A 1 85 ? -1.826 2.466 21.060 1.00 85.62 85 TYR A N 1
ATOM 654 C CA . TYR A 1 85 ? -2.919 2.908 21.918 1.00 85.62 85 TYR A CA 1
ATOM 655 C C . TYR A 1 85 ? -3.671 1.736 22.541 1.00 85.62 85 TYR A C 1
ATOM 657 O O . TYR A 1 85 ? -4.251 1.903 23.606 1.00 85.62 85 TYR A O 1
ATOM 665 N N . LYS A 1 86 ? -3.633 0.543 21.925 1.00 83.94 86 LYS A N 1
ATOM 666 C CA . LYS A 1 86 ? -4.366 -0.656 22.389 1.00 83.94 86 LYS A CA 1
ATOM 667 C C . LYS A 1 86 ? -5.867 -0.400 22.581 1.00 83.94 86 LYS A C 1
ATOM 669 O O . LYS A 1 86 ? -6.515 -1.027 23.418 1.00 83.94 86 LYS A O 1
ATOM 674 N N . VAL A 1 87 ? -6.398 0.522 21.786 1.00 85.00 87 VAL A N 1
ATOM 675 C CA . VAL A 1 87 ? -7.781 0.981 21.823 1.00 85.00 87 VAL A CA 1
ATOM 676 C C . VAL A 1 87 ? -8.412 0.790 20.448 1.00 85.00 87 VAL A C 1
ATOM 678 O O . VAL A 1 87 ? -7.758 1.007 19.427 1.00 85.00 87 VAL A O 1
ATOM 681 N N . LEU A 1 88 ? -9.690 0.422 20.432 1.00 88.25 88 LEU A N 1
ATOM 682 C CA . LEU A 1 88 ? -10.570 0.483 19.264 1.00 88.25 88 LEU A CA 1
ATOM 683 C C . LEU A 1 88 ? -11.639 1.549 19.472 1.00 88.25 88 LEU A C 1
ATOM 685 O O . LEU A 1 88 ? -12.076 1.779 20.593 1.00 88.25 88 LEU A O 1
ATOM 689 N N . HIS A 1 89 ? -12.087 2.172 18.390 1.00 88.06 89 HIS A N 1
ATOM 690 C CA . HIS A 1 89 ? -13.283 3.010 18.443 1.00 88.06 89 HIS A CA 1
ATOM 691 C C . HIS A 1 89 ? -14.540 2.135 18.386 1.00 88.06 89 HIS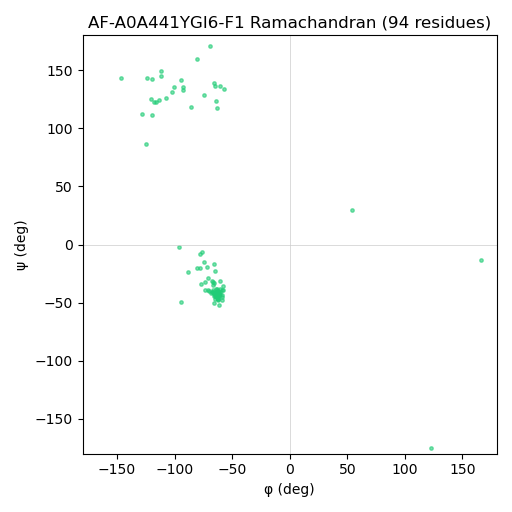 A C 1
ATOM 693 O O . HIS A 1 89 ? -14.471 0.988 17.941 1.00 88.06 89 HIS A O 1
ATOM 699 N N . GLU A 1 90 ? -15.686 2.649 18.822 1.00 87.94 90 GLU A N 1
ATOM 700 C CA . GLU A 1 90 ? -16.970 1.938 18.713 1.00 87.94 90 GLU A CA 1
ATOM 701 C C . GLU A 1 90 ? -17.331 1.641 17.253 1.00 87.94 90 GLU A C 1
ATOM 703 O O . GLU A 1 90 ? -17.795 0.547 16.930 1.00 87.94 90 GLU A O 1
ATOM 708 N N . GLN A 1 91 ? -17.043 2.588 16.358 1.00 86.62 91 GLN A N 1
ATOM 709 C CA . GLN A 1 91 ? -17.193 2.412 14.919 1.00 86.62 91 GLN A CA 1
ATOM 710 C C . GLN A 1 91 ? -15.831 2.557 14.237 1.00 86.62 91 GLN A C 1
ATOM 712 O O . GLN A 1 91 ? -15.165 3.580 14.367 1.00 86.62 91 GLN A O 1
ATOM 717 N N . ASN A 1 92 ? -15.402 1.532 13.498 1.00 88.00 92 ASN A N 1
ATOM 718 C CA . ASN A 1 92 ? -14.198 1.597 12.668 1.00 88.00 92 ASN A CA 1
ATOM 719 C C . ASN A 1 92 ? -14.619 1.348 11.224 1.00 88.00 92 ASN A C 1
ATOM 721 O O . ASN A 1 92 ? -15.055 0.249 10.888 1.00 88.00 92 ASN A O 1
ATOM 725 N N . VAL A 1 93 ? -14.523 2.379 10.394 1.00 88.19 93 VAL A N 1
ATOM 726 C CA . VAL A 1 93 ? -14.907 2.334 8.984 1.00 88.19 93 VAL A CA 1
ATOM 727 C C . VAL A 1 93 ? -13.642 2.216 8.149 1.00 88.19 93 VAL A C 1
ATOM 729 O O . VAL A 1 93 ? -12.691 2.969 8.350 1.00 88.19 93 VAL A O 1
ATOM 732 N N . ILE A 1 94 ? -13.629 1.273 7.213 1.00 89.00 94 ILE A N 1
ATOM 733 C CA . ILE A 1 94 ? -12.541 1.107 6.251 1.00 89.00 94 ILE A CA 1
ATOM 734 C C . ILE A 1 94 ? -13.056 1.577 4.897 1.00 89.00 94 ILE A C 1
ATOM 736 O O . ILE A 1 94 ? -14.113 1.135 4.450 1.00 89.00 94 ILE A O 1
ATOM 740 N N . LEU A 1 95 ? -12.327 2.502 4.283 1.00 86.00 95 LEU A N 1
ATOM 741 C CA . LEU A 1 95 ? -12.649 3.089 2.987 1.00 86.00 95 LEU A CA 1
ATOM 742 C C . LEU A 1 95 ? -11.514 2.792 2.004 1.00 86.00 95 LEU A C 1
ATOM 744 O O . LEU A 1 95 ? -10.343 2.828 2.391 1.00 86.00 95 LEU A O 1
ATOM 748 N N . SER A 1 96 ? -11.872 2.521 0.750 1.00 77.69 96 SER A N 1
ATOM 749 C CA . SER A 1 96 ? -10.942 2.246 -0.351 1.00 77.69 96 SER A CA 1
ATOM 750 C C . SER A 1 96 ? -11.194 3.137 -1.549 1.00 77.69 96 SER A C 1
ATOM 752 O O . SER A 1 96 ? -12.386 3.218 -1.925 1.00 77.69 96 SER A O 1
#

Radius of gyration: 24.74 Å; Cα contacts (8 Å, |Δi|>4): 76; chains: 1; bounding box: 40×21×74 Å

Solvent-accessible surface area (backbone atoms only — not comparable to full-atom values): 5570 Å² total; per-residue (Å²): 125,76,71,63,56,33,76,78,66,44,49,61,63,51,51,53,51,49,52,53,50,52,50,52,52,51,49,57,52,50,52,51,51,50,52,56,55,56,56,73,74,48,51,46,32,67,60,52,51,55,51,40,71,76,55,70,59,51,74,42,92,55,75,44,77,47,77,30,96,49,81,64,37,44,43,67,67,58,54,52,42,42,72,74,69,44,50,41,48,76,38,74,46,79,45,106

pLDDT: mean 81.96, std 10.85, range [51.28, 96.25]

Secondary structure (DSSP, 8-state):
-TTHHIIIIIHHHHHHHHHHHHHHHHHHHHHHHHHHHHHTTPPBHHHHHHHHHHSPPEEEEEEEEEE-S-TTBPPHHHHHHHHHT-EEEEEEEEE-

Nearest PDB structures (foldseek):
  3lkk-assembly1_A  TM=3.633E-01  e=4.135E+00  Thermoplasma acidophilum DSM 1728
  8jd6-assembly1_R  TM=2.603E-01  e=2.584E+00  Homo sapiens
  7pua-assembly1_CK  TM=3.957E-01  e=8.654E+00  Trypanosoma brucei brucei